Protein AF-A0A2E5JDT9-F1 (afdb_monomer)

Solvent-accessible surface area (backbone atoms only — not comparable to full-atom values): 6342 Å² total; per-residue (Å²): 137,83,80,79,77,81,76,76,80,78,82,75,56,69,67,63,50,51,56,50,48,52,58,52,54,73,73,51,87,74,82,86,69,62,65,67,65,53,50,53,52,55,49,58,59,44,45,78,77,43,84,83,77,79,78,54,74,66,57,51,50,50,54,49,54,50,52,50,53,51,50,52,54,47,50,52,46,10,44,54,47,19,47,75,70,77,34,91,66,72,48,74,68,26,44,55,48,34,58,63,73,76,107

Structure (mmCIF, N/CA/C/O backbone):
data_AF-A0A2E5JDT9-F1
#
_entry.id   AF-A0A2E5JDT9-F1
#
loop_
_atom_site.group_PDB
_atom_site.id
_atom_site.type_symbol
_atom_site.label_atom_id
_atom_site.label_alt_id
_atom_site.label_comp_id
_atom_site.label_asym_id
_atom_site.label_entity_id
_atom_site.label_seq_id
_atom_site.pdbx_PDB_ins_code
_atom_site.Cartn_x
_atom_site.Cartn_y
_atom_site.Cartn_z
_atom_site.occupancy
_atom_site.B_iso_or_equiv
_atom_site.auth_seq_id
_atom_site.auth_comp_id
_atom_site.auth_asym_id
_atom_site.auth_atom_id
_atom_site.pdbx_PDB_model_num
ATOM 1 N N . MET A 1 1 ? 25.844 -4.149 48.848 1.00 45.22 1 MET A N 1
ATOM 2 C CA . MET A 1 1 ? 24.943 -5.105 48.171 1.00 45.22 1 MET A CA 1
ATOM 3 C C . MET A 1 1 ? 23.768 -4.332 47.587 1.00 45.22 1 MET A C 1
ATOM 5 O O . MET A 1 1 ? 22.731 -4.217 48.221 1.00 45.22 1 MET A O 1
ATOM 9 N N . SER A 1 2 ? 23.968 -3.695 46.432 1.00 45.84 2 SER A N 1
ATOM 10 C CA . SER A 1 2 ? 22.950 -2.900 45.738 1.00 45.84 2 SER A CA 1
ATOM 11 C C . SER A 1 2 ? 22.084 -3.827 44.886 1.00 45.84 2 SER A C 1
ATOM 13 O O . SER A 1 2 ? 22.506 -4.315 43.840 1.00 45.84 2 SER A O 1
ATOM 15 N N . THR A 1 3 ? 20.873 -4.104 45.358 1.00 56.31 3 THR A N 1
ATOM 16 C CA . THR A 1 3 ? 19.858 -4.854 44.621 1.00 56.31 3 THR A CA 1
ATOM 17 C C . THR A 1 3 ? 19.405 -4.037 43.411 1.00 56.31 3 THR A C 1
ATOM 19 O O . THR A 1 3 ? 18.718 -3.024 43.536 1.00 56.31 3 THR A O 1
ATOM 22 N N . GLN A 1 4 ? 19.805 -4.462 42.211 1.00 59.88 4 GLN A N 1
ATOM 23 C CA . GLN A 1 4 ? 19.229 -3.942 40.974 1.00 59.88 4 GLN A CA 1
ATOM 24 C C . GLN A 1 4 ? 17.771 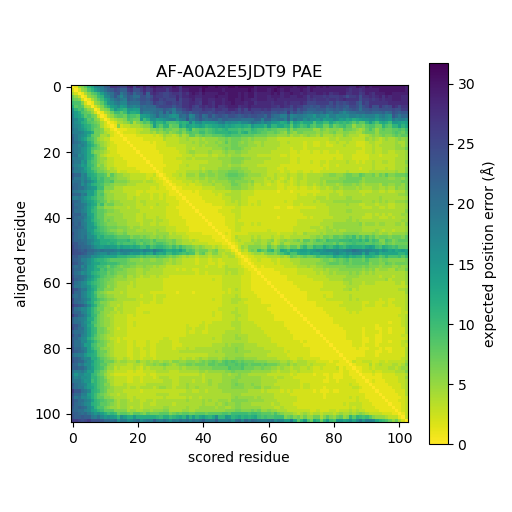-4.401 40.897 1.00 59.88 4 GLN A C 1
ATOM 26 O O . GLN A 1 4 ? 17.478 -5.569 40.646 1.00 59.88 4 GLN A O 1
ATOM 31 N N . VAL A 1 5 ? 16.847 -3.475 41.144 1.00 60.12 5 VAL A N 1
ATOM 32 C CA . VAL A 1 5 ? 15.420 -3.685 40.906 1.00 60.12 5 VAL A CA 1
ATOM 33 C C . VAL A 1 5 ? 15.232 -3.879 39.402 1.00 60.12 5 VAL A C 1
ATOM 35 O O . VAL A 1 5 ? 15.344 -2.931 38.626 1.00 60.12 5 VAL A O 1
ATOM 38 N N . ASN A 1 6 ? 14.968 -5.117 38.984 1.00 63.66 6 ASN A N 1
ATOM 39 C CA . ASN A 1 6 ? 14.619 -5.448 37.607 1.00 63.66 6 ASN A CA 1
ATOM 40 C C . ASN A 1 6 ? 13.256 -4.816 37.279 1.00 63.66 6 ASN A C 1
ATOM 42 O O . ASN A 1 6 ? 12.200 -5.370 37.586 1.00 63.66 6 ASN A O 1
ATOM 46 N N . GLN A 1 7 ? 13.273 -3.602 36.722 1.00 65.56 7 GLN A N 1
ATOM 47 C CA . GLN A 1 7 ? 12.059 -2.892 36.335 1.00 65.56 7 GLN A CA 1
ATOM 48 C C . GLN A 1 7 ? 11.418 -3.585 35.132 1.00 65.56 7 GLN A C 1
ATOM 50 O O . GLN A 1 7 ? 11.831 -3.420 33.982 1.00 65.56 7 GLN A O 1
ATOM 55 N N . GLN A 1 8 ? 10.366 -4.356 35.394 1.00 63.75 8 GLN A N 1
ATOM 56 C CA . GLN A 1 8 ? 9.624 -5.046 34.352 1.00 63.75 8 GLN A CA 1
ATOM 57 C C . GLN A 1 8 ? 8.928 -4.038 33.426 1.00 63.75 8 GLN A C 1
ATOM 59 O O . GLN A 1 8 ? 8.061 -3.260 33.830 1.00 63.75 8 GLN A O 1
ATOM 64 N N . LYS A 1 9 ? 9.328 -4.041 32.151 1.00 67.94 9 LYS A N 1
ATOM 65 C CA . LYS A 1 9 ? 8.868 -3.093 31.129 1.00 67.94 9 LYS A CA 1
ATOM 66 C C . LYS A 1 9 ? 7.351 -3.233 30.922 1.00 67.94 9 LYS A C 1
ATOM 68 O O . LYS A 1 9 ? 6.884 -4.211 30.339 1.00 67.94 9 LYS A O 1
ATOM 73 N N . ARG A 1 10 ? 6.565 -2.256 31.398 1.00 74.00 10 ARG A N 1
ATOM 74 C CA . ARG A 1 10 ? 5.096 -2.237 31.244 1.00 74.00 10 ARG A CA 1
ATOM 75 C C . ARG A 1 10 ? 4.706 -2.299 29.763 1.00 74.00 10 ARG A C 1
ATOM 77 O O . ARG A 1 10 ? 5.047 -1.406 28.982 1.00 74.00 10 ARG A O 1
ATOM 84 N N . LYS A 1 11 ? 3.958 -3.340 29.380 1.00 79.06 11 LYS A N 1
ATOM 85 C CA . LYS A 1 11 ? 3.403 -3.485 28.027 1.00 79.06 11 LYS A CA 1
ATOM 86 C C . LYS A 1 11 ? 2.309 -2.436 27.809 1.00 79.06 11 LYS A C 1
ATOM 88 O O . LYS A 1 11 ? 1.386 -2.305 28.608 1.00 79.06 11 LYS A O 1
ATOM 93 N N . ARG A 1 12 ? 2.431 -1.670 26.725 1.00 81.88 12 ARG A N 1
ATOM 94 C CA . ARG A 1 12 ? 1.417 -0.696 26.294 1.00 81.88 12 ARG A CA 1
ATOM 95 C C . ARG A 1 12 ? 0.241 -1.430 25.641 1.00 81.88 12 ARG A C 1
ATOM 97 O O . ARG A 1 12 ? 0.458 -2.451 24.991 1.00 81.88 12 ARG A O 1
ATOM 104 N N . LYS A 1 13 ? -0.979 -0.900 25.790 1.00 88.12 13 LYS A N 1
ATOM 105 C CA . LYS A 1 13 ? -2.184 -1.441 25.136 1.00 88.12 13 LYS A CA 1
ATOM 106 C C . LYS A 1 13 ? -2.011 -1.431 23.612 1.00 88.12 13 LYS A C 1
ATOM 108 O O . LYS A 1 13 ? -1.407 -0.503 23.070 1.00 88.12 13 LYS A O 1
ATOM 113 N N . ALA A 1 14 ? -2.563 -2.436 22.933 1.00 88.56 14 ALA A N 1
ATOM 114 C CA . ALA A 1 14 ? -2.451 -2.585 21.481 1.00 88.56 14 ALA A CA 1
ATOM 115 C C . ALA A 1 14 ? -2.966 -1.346 20.726 1.00 88.56 14 ALA A C 1
ATOM 117 O O . ALA A 1 14 ? -2.259 -0.825 19.868 1.00 88.56 14 ALA A O 1
ATOM 118 N N . SER A 1 15 ? -4.112 -0.790 21.136 1.00 88.94 15 SER A N 1
ATOM 119 C CA . SER A 1 15 ? -4.677 0.444 20.565 1.00 88.94 15 SER A CA 1
ATOM 120 C C . SER A 1 15 ? -3.727 1.642 20.675 1.00 88.94 15 SER A C 1
ATOM 122 O O . SER A 1 15 ? -3.529 2.387 19.720 1.00 88.94 15 SER A O 1
ATOM 124 N N . THR A 1 16 ? -3.050 1.798 21.815 1.00 93.19 16 THR A N 1
ATOM 125 C CA . THR A 1 16 ? -2.051 2.858 22.015 1.00 93.19 16 THR A CA 1
ATOM 126 C C . THR A 1 16 ? -0.821 2.674 21.124 1.00 93.19 16 THR A C 1
ATOM 128 O O . THR A 1 16 ? -0.196 3.658 20.727 1.00 93.19 16 THR A O 1
ATOM 131 N N . ASN A 1 17 ? -0.437 1.431 20.827 1.00 93.31 17 ASN A N 1
ATOM 132 C CA . ASN A 1 17 ? 0.670 1.158 19.913 1.00 93.31 17 ASN A CA 1
ATOM 133 C C . ASN A 1 17 ? 0.274 1.446 18.462 1.00 93.31 17 ASN A C 1
ATOM 135 O O . ASN A 1 17 ? 1.032 2.143 17.793 1.00 93.31 17 ASN A O 1
ATOM 139 N N . ALA A 1 18 ? -0.922 1.032 18.034 1.00 93.44 18 ALA A N 1
ATOM 140 C CA . ALA A 1 18 ? -1.448 1.310 16.697 1.00 93.44 18 ALA A CA 1
ATOM 141 C C . ALA A 1 18 ? -1.559 2.820 16.422 1.00 93.44 18 ALA A C 1
ATOM 143 O O . ALA A 1 18 ? -1.053 3.306 15.419 1.00 93.44 18 ALA A O 1
ATOM 144 N N . ILE A 1 19 ? -2.110 3.604 17.359 1.00 95.00 19 ILE A N 1
ATOM 145 C CA . ILE A 1 19 ? -2.200 5.071 17.211 1.00 95.00 19 ILE A CA 1
ATOM 146 C C . ILE A 1 19 ? -0.811 5.714 17.107 1.00 95.00 19 ILE A C 1
ATOM 148 O O . ILE A 1 19 ? -0.619 6.678 16.365 1.00 95.00 19 ILE A O 1
ATOM 152 N N . ARG A 1 20 ? 0.176 5.206 17.857 1.00 95.00 20 ARG A N 1
ATOM 153 C CA . ARG A 1 20 ? 1.554 5.705 17.761 1.00 95.00 20 ARG A CA 1
ATOM 154 C C . ARG A 1 20 ? 2.155 5.402 16.393 1.00 95.00 20 ARG A C 1
ATOM 156 O O . ARG A 1 20 ? 2.842 6.260 15.852 1.00 95.00 20 ARG A O 1
ATOM 163 N N . GLU A 1 21 ? 1.927 4.202 15.879 1.00 95.31 21 GLU A N 1
ATOM 164 C CA . GLU A 1 21 ? 2.402 3.779 14.566 1.00 95.31 21 GLU A CA 1
ATOM 165 C C . GLU A 1 21 ? 1.781 4.622 13.454 1.00 95.31 21 GLU A C 1
ATOM 167 O O . GLU A 1 21 ? 2.527 5.219 12.690 1.00 95.31 21 GLU A O 1
ATOM 172 N N . ILE A 1 22 ? 0.460 4.823 13.466 1.00 95.25 22 ILE A N 1
ATOM 173 C CA . ILE A 1 22 ? -0.241 5.694 12.508 1.00 95.25 22 ILE A CA 1
ATOM 174 C C . ILE A 1 22 ? 0.382 7.095 12.483 1.00 95.25 22 ILE A C 1
ATOM 176 O O . ILE A 1 22 ? 0.754 7.590 11.425 1.00 95.25 22 ILE A O 1
ATOM 180 N N . LYS A 1 23 ? 0.571 7.719 13.653 1.00 96.50 23 LYS A N 1
ATOM 181 C CA . LYS A 1 23 ? 1.186 9.055 13.741 1.00 96.50 23 LYS A CA 1
ATOM 182 C C . LYS A 1 23 ? 2.638 9.075 13.263 1.00 96.50 23 LYS A C 1
ATOM 184 O O . LYS A 1 23 ? 3.091 10.085 12.731 1.00 96.50 23 LYS A O 1
ATOM 189 N N . ARG A 1 24 ? 3.388 7.995 13.505 1.00 95.31 24 ARG A N 1
ATOM 190 C CA . ARG A 1 24 ? 4.779 7.863 13.060 1.00 95.31 24 ARG A CA 1
ATOM 191 C C . ARG A 1 24 ? 4.841 7.759 11.540 1.00 95.31 24 ARG A C 1
ATOM 193 O O . ARG A 1 24 ? 5.612 8.503 10.946 1.00 95.31 24 ARG A O 1
ATOM 200 N N . GLU A 1 25 ? 4.033 6.886 10.943 1.00 95.00 25 GLU A N 1
ATOM 201 C CA . GLU A 1 25 ? 4.028 6.671 9.494 1.00 95.00 25 GLU A CA 1
ATOM 202 C C . GLU A 1 25 ? 3.482 7.888 8.744 1.00 95.00 25 GLU A C 1
ATOM 204 O O . GLU A 1 25 ? 4.092 8.315 7.777 1.00 95.00 25 GLU A O 1
ATOM 209 N N . GLN A 1 26 ? 2.437 8.555 9.245 1.00 94.75 26 GLN A N 1
ATOM 210 C CA . GLN A 1 26 ? 1.912 9.785 8.628 1.00 94.75 26 GLN A CA 1
ATOM 211 C C . GLN A 1 26 ? 2.908 10.955 8.612 1.00 94.75 26 GLN A C 1
ATOM 213 O O . GLN A 1 26 ? 2.775 11.867 7.803 1.00 94.75 26 GLN A O 1
ATOM 218 N N . LYS A 1 27 ? 3.891 10.966 9.521 1.00 95.75 27 LYS A N 1
ATOM 219 C CA . LYS A 1 27 ? 4.950 11.985 9.542 1.00 95.75 27 LYS A CA 1
ATOM 220 C C . LYS A 1 27 ? 6.101 11.646 8.587 1.00 95.75 27 LYS A C 1
ATOM 22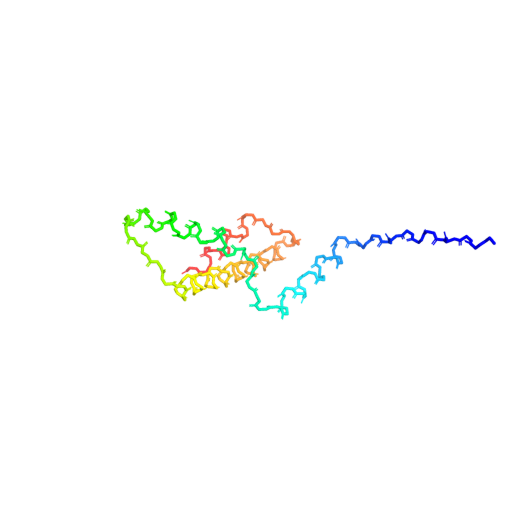2 O O . LYS A 1 27 ? 6.902 12.522 8.265 1.00 95.75 27 LYS A O 1
ATOM 227 N N . ARG A 1 28 ? 6.236 10.380 8.195 1.00 94.00 28 ARG A N 1
ATOM 228 C CA . ARG A 1 28 ? 7.308 9.900 7.322 1.00 94.00 28 ARG A CA 1
ATOM 229 C C . ARG A 1 28 ? 6.892 10.025 5.860 1.00 94.00 28 ARG A C 1
ATOM 231 O O . ARG A 1 28 ? 5.716 9.981 5.529 1.00 94.00 28 ARG A O 1
ATOM 238 N N . THR A 1 29 ? 7.888 10.177 4.997 1.00 92.31 29 THR A N 1
ATOM 239 C CA . THR A 1 29 ? 7.730 10.218 3.533 1.00 92.31 29 THR A CA 1
ATOM 240 C C . THR A 1 29 ? 8.536 9.118 2.837 1.00 92.31 29 THR A C 1
ATOM 242 O O . THR A 1 29 ? 8.649 9.099 1.615 1.00 92.31 29 THR A O 1
ATOM 245 N N . GLU A 1 30 ? 9.135 8.220 3.619 1.00 92.31 30 GLU A N 1
ATOM 246 C CA . GLU A 1 30 ? 9.887 7.071 3.125 1.00 92.31 30 GLU A CA 1
ATOM 247 C C . GLU A 1 30 ? 8.924 5.966 2.684 1.00 92.31 30 GLU A C 1
ATOM 249 O O . GLU A 1 30 ? 7.847 5.811 3.260 1.00 92.31 30 GLU A O 1
ATOM 254 N N . THR A 1 31 ? 9.325 5.183 1.682 1.00 92.50 31 THR A N 1
ATOM 255 C CA . THR A 1 31 ? 8.533 4.044 1.199 1.00 92.50 31 THR A CA 1
ATOM 256 C C . THR A 1 31 ? 8.455 2.948 2.256 1.00 92.50 31 THR A C 1
ATOM 258 O O . THR A 1 31 ? 9.471 2.606 2.868 1.00 92.50 31 THR A O 1
ATOM 261 N N . ILE A 1 32 ? 7.272 2.369 2.439 1.00 94.25 32 ILE A N 1
ATOM 262 C CA . ILE A 1 32 ? 7.011 1.338 3.454 1.00 94.25 32 ILE A CA 1
ATOM 263 C C . ILE A 1 32 ? 7.357 -0.059 2.922 1.00 94.25 32 ILE A C 1
ATOM 265 O O . ILE A 1 32 ? 7.851 -0.917 3.660 1.00 94.25 32 ILE A O 1
ATOM 269 N N . ILE A 1 33 ? 7.103 -0.309 1.639 1.00 95.00 33 ILE A N 1
ATOM 270 C CA . ILE A 1 33 ? 7.344 -1.590 0.988 1.00 95.00 33 ILE A CA 1
ATOM 271 C C . ILE A 1 33 ? 8.848 -1.718 0.693 1.00 95.00 33 ILE A C 1
ATOM 273 O O . ILE A 1 33 ? 9.484 -0.796 0.177 1.00 95.00 33 ILE A O 1
ATOM 277 N N . PRO A 1 34 ? 9.475 -2.869 0.997 1.00 95.62 34 PRO A N 1
ATOM 278 C CA . PRO A 1 34 ? 10.876 -3.070 0.660 1.00 95.62 34 PRO A CA 1
ATOM 279 C C . PRO A 1 34 ? 11.106 -3.059 -0.863 1.00 95.62 34 PRO A C 1
ATOM 281 O O . PRO A 1 34 ? 10.469 -3.796 -1.620 1.00 95.62 34 PRO A O 1
ATOM 284 N N . VAL A 1 35 ? 12.092 -2.272 -1.306 1.00 93.88 35 VAL A N 1
ATOM 285 C CA . VAL A 1 35 ? 12.388 -2.029 -2.732 1.00 93.88 35 VAL A CA 1
ATOM 286 C C . VAL A 1 35 ? 12.717 -3.316 -3.501 1.00 93.88 35 VAL A C 1
ATOM 288 O O . VAL A 1 35 ? 12.306 -3.472 -4.650 1.00 93.88 35 VAL A O 1
ATOM 291 N N . ALA A 1 36 ? 13.450 -4.256 -2.894 1.00 94.19 36 ALA A N 1
ATOM 292 C CA . ALA A 1 36 ? 13.884 -5.481 -3.573 1.00 94.19 36 ALA A CA 1
ATOM 293 C C . ALA A 1 36 ? 12.712 -6.426 -3.938 1.00 94.19 36 ALA A C 1
ATOM 295 O O . ALA A 1 36 ? 12.614 -6.801 -5.108 1.00 94.19 36 ALA A O 1
ATOM 296 N N . PRO A 1 37 ? 11.793 -6.780 -3.015 1.00 96.12 37 PRO A N 1
ATOM 297 C CA . PRO A 1 37 ? 10.545 -7.469 -3.350 1.00 96.12 37 PRO A CA 1
ATOM 298 C C . PRO A 1 37 ? 9.705 -6.749 -4.409 1.00 96.12 37 PRO A C 1
ATOM 300 O O . PRO A 1 37 ? 9.274 -7.386 -5.367 1.00 96.12 37 PRO A O 1
ATOM 303 N N . PHE A 1 38 ? 9.530 -5.427 -4.295 1.00 96.19 38 PHE 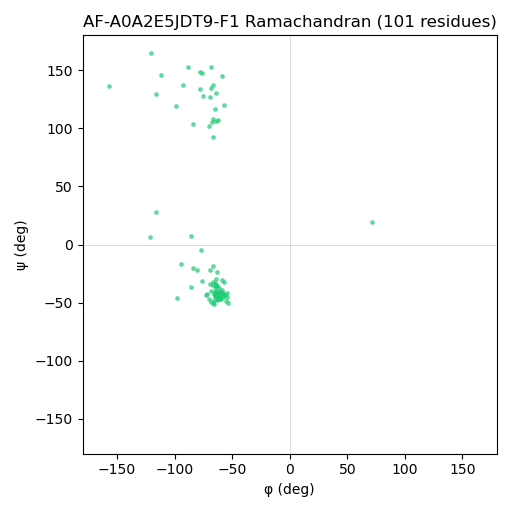A N 1
ATOM 304 C CA . PHE A 1 38 ? 8.760 -4.659 -5.278 1.00 96.19 38 PHE A CA 1
ATOM 305 C C . PHE A 1 38 ? 9.413 -4.678 -6.673 1.00 96.19 38 PHE A C 1
ATOM 307 O O . PHE A 1 38 ? 8.741 -4.761 -7.700 1.00 96.19 38 PHE A O 1
ATOM 314 N N . SER A 1 39 ? 10.747 -4.666 -6.735 1.00 94.12 39 SER A N 1
ATOM 315 C CA . SER A 1 39 ? 11.506 -4.824 -7.983 1.00 94.12 39 SER A CA 1
ATOM 316 C C . SER A 1 39 ? 11.308 -6.189 -8.632 1.00 94.12 39 SER A C 1
ATOM 318 O O . SER A 1 39 ? 11.060 -6.266 -9.832 1.00 94.12 39 SER A O 1
ATOM 320 N N . ARG A 1 40 ? 11.315 -7.269 -7.845 1.00 94.50 40 ARG A N 1
ATOM 321 C CA . ARG A 1 40 ? 11.022 -8.613 -8.366 1.00 94.50 40 ARG A CA 1
ATOM 322 C C . ARG A 1 40 ? 9.597 -8.703 -8.911 1.00 94.50 40 ARG A C 1
ATOM 324 O O . ARG A 1 40 ? 9.419 -9.180 -10.024 1.00 94.50 40 ARG A O 1
ATOM 331 N N . LEU A 1 41 ? 8.623 -8.161 -8.179 1.00 95.44 41 LEU A N 1
ATOM 332 C CA . LEU A 1 41 ? 7.218 -8.153 -8.593 1.00 95.44 41 LEU A CA 1
ATOM 333 C C . LEU A 1 41 ? 6.999 -7.367 -9.892 1.00 95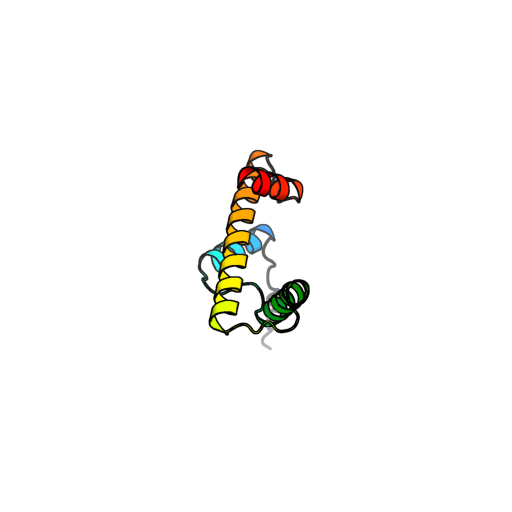.44 41 LEU A C 1
ATOM 335 O O . LEU A 1 41 ? 6.317 -7.828 -10.801 1.00 95.44 41 LEU A O 1
ATOM 339 N N . THR A 1 42 ? 7.593 -6.178 -10.003 1.00 94.19 42 THR A N 1
ATOM 340 C CA . THR A 1 42 ? 7.475 -5.364 -11.224 1.00 94.19 42 THR A CA 1
ATOM 341 C C . THR A 1 42 ? 8.123 -6.042 -12.432 1.00 94.19 42 THR A C 1
ATOM 343 O O . THR A 1 42 ? 7.564 -5.979 -13.527 1.00 94.19 42 THR A O 1
ATOM 346 N N . GLN A 1 43 ? 9.245 -6.747 -12.246 1.00 92.62 43 GLN A N 1
ATOM 347 C CA . GLN A 1 43 ? 9.858 -7.557 -13.303 1.00 92.62 43 GLN A CA 1
ATOM 348 C C . GLN A 1 43 ? 8.978 -8.744 -13.704 1.00 92.62 43 GLN A C 1
ATOM 350 O O . GLN A 1 43 ? 8.728 -8.915 -14.895 1.00 92.62 43 GLN A O 1
ATOM 355 N N . GLU A 1 44 ? 8.460 -9.505 -12.740 1.00 93.88 44 GLU A N 1
ATOM 356 C CA . GLU A 1 44 ? 7.561 -10.642 -12.975 1.00 93.88 44 GLU A CA 1
ATOM 357 C C . GLU A 1 44 ? 6.327 -10.229 -13.791 1.00 93.88 44 GLU A C 1
ATOM 359 O O . GLU A 1 44 ? 6.030 -10.825 -14.825 1.00 93.88 44 GLU A O 1
ATOM 364 N N . ILE A 1 45 ? 5.668 -9.136 -13.394 1.00 94.56 45 ILE A N 1
ATOM 365 C CA . ILE A 1 45 ? 4.516 -8.591 -14.119 1.00 94.56 45 ILE A CA 1
ATOM 366 C C . ILE A 1 45 ? 4.923 -8.158 -15.534 1.00 94.56 45 ILE A C 1
ATOM 368 O O . ILE A 1 45 ? 4.231 -8.474 -16.498 1.00 94.56 45 ILE A O 1
ATOM 372 N N . SER A 1 46 ? 6.055 -7.460 -15.683 1.00 93.06 46 SER A N 1
ATOM 373 C CA . SER A 1 46 ? 6.5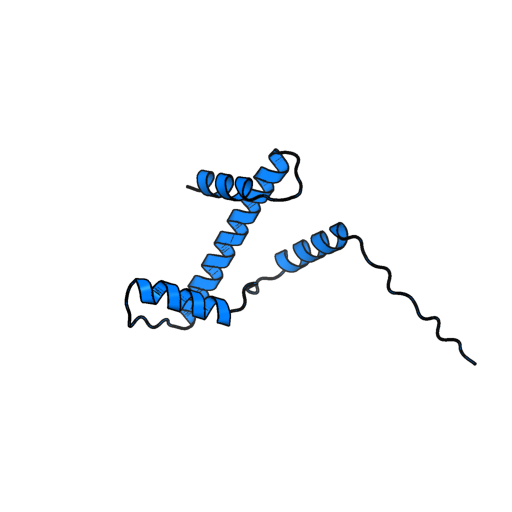11 -6.959 -16.988 1.00 93.06 46 SER A CA 1
ATOM 374 C C . SER A 1 46 ? 6.847 -8.071 -17.986 1.00 93.06 46 SER A C 1
ATOM 376 O O . SER A 1 46 ? 6.554 -7.932 -19.174 1.00 93.06 46 SER A O 1
ATOM 378 N N . GLN A 1 47 ? 7.393 -9.192 -17.506 1.00 91.94 47 GLN A N 1
ATOM 379 C CA . GLN A 1 47 ? 7.725 -10.355 -18.330 1.00 91.94 47 GLN A CA 1
ATOM 380 C C . GLN A 1 47 ? 6.477 -10.989 -18.951 1.00 91.94 47 GLN A C 1
ATOM 382 O O . GLN A 1 47 ? 6.554 -11.498 -20.067 1.00 91.94 47 GLN A O 1
ATOM 387 N N . GLY A 1 48 ? 5.321 -10.887 -18.284 1.00 92.88 48 GLY A N 1
ATOM 388 C CA . GLY A 1 48 ? 4.028 -11.298 -18.836 1.00 92.88 48 GLY A CA 1
ATOM 389 C C . GLY A 1 48 ? 3.552 -10.456 -20.028 1.00 92.88 48 GLY A C 1
ATOM 390 O O . GLY A 1 48 ? 2.703 -10.914 -20.787 1.00 92.88 48 GLY A O 1
ATOM 391 N N . PHE A 1 49 ? 4.102 -9.251 -20.225 1.00 90.19 49 PHE A N 1
ATOM 392 C CA . PHE A 1 49 ? 3.796 -8.395 -21.378 1.00 90.19 49 PHE A CA 1
ATOM 393 C C . PHE A 1 49 ? 4.849 -8.508 -22.484 1.00 90.19 49 PHE A C 1
ATOM 395 O O . PHE A 1 49 ? 4.502 -8.607 -23.660 1.00 90.19 49 PHE A O 1
ATOM 402 N N . ARG A 1 50 ? 6.139 -8.460 -22.126 1.00 92.31 50 ARG A N 1
ATOM 403 C CA . ARG A 1 50 ? 7.263 -8.593 -23.065 1.00 92.31 50 ARG A CA 1
ATOM 404 C C . ARG A 1 50 ? 8.519 -9.064 -22.332 1.00 92.31 50 ARG A C 1
ATOM 406 O O . ARG A 1 50 ? 8.876 -8.525 -21.289 1.00 92.31 50 ARG A O 1
ATOM 413 N N . THR A 1 51 ? 9.232 -10.012 -22.930 1.00 83.81 51 THR A N 1
ATOM 414 C CA . THR A 1 51 ? 10.354 -10.740 -22.309 1.00 83.81 51 THR A CA 1
ATOM 415 C C . THR A 1 51 ? 11.618 -9.907 -22.061 1.00 83.81 51 THR A C 1
ATOM 417 O O . THR A 1 51 ? 12.388 -10.247 -21.170 1.00 83.81 51 THR A O 1
ATOM 420 N N . ASP A 1 52 ? 11.812 -8.787 -22.771 1.00 86.12 52 ASP A N 1
ATOM 421 C CA . ASP A 1 52 ? 13.071 -8.014 -22.754 1.00 86.12 52 ASP A CA 1
ATOM 422 C C . ASP A 1 52 ? 12.936 -6.588 -22.186 1.00 86.12 52 ASP A C 1
ATOM 424 O O . ASP A 1 52 ? 13.668 -5.670 -22.571 1.00 86.12 52 ASP A O 1
ATOM 428 N N . ILE A 1 53 ? 11.979 -6.357 -21.283 1.00 89.69 53 ILE A N 1
ATOM 429 C CA . ILE A 1 53 ? 11.794 -5.039 -20.661 1.00 89.69 53 ILE A CA 1
ATOM 430 C C . ILE A 1 53 ? 12.884 -4.795 -19.609 1.00 89.69 53 ILE A C 1
ATOM 432 O O . ILE A 1 53 ? 13.079 -5.577 -18.681 1.00 89.69 53 ILE A O 1
ATOM 436 N N . ARG A 1 54 ? 13.567 -3.650 -19.717 1.00 90.31 54 ARG A N 1
ATOM 437 C CA . ARG A 1 54 ? 14.490 -3.140 -18.694 1.00 90.31 54 ARG A CA 1
ATOM 438 C C . ARG A 1 54 ? 13.960 -1.829 -18.135 1.00 90.31 54 ARG A C 1
ATOM 440 O O . ARG A 1 54 ? 13.667 -0.903 -18.888 1.00 90.31 54 ARG A O 1
ATOM 447 N N . PHE A 1 55 ? 13.887 -1.730 -16.812 1.00 90.50 55 PHE A N 1
ATOM 448 C CA . PHE A 1 55 ? 13.482 -0.503 -16.132 1.00 90.50 55 PHE A CA 1
ATOM 449 C C . PHE A 1 55 ? 14.696 0.355 -15.783 1.00 90.50 55 PHE A C 1
ATOM 451 O O . PHE A 1 55 ? 15.704 -0.141 -15.279 1.00 90.50 55 PHE A O 1
ATOM 458 N N . LYS A 1 56 ? 14.579 1.669 -15.999 1.00 95.31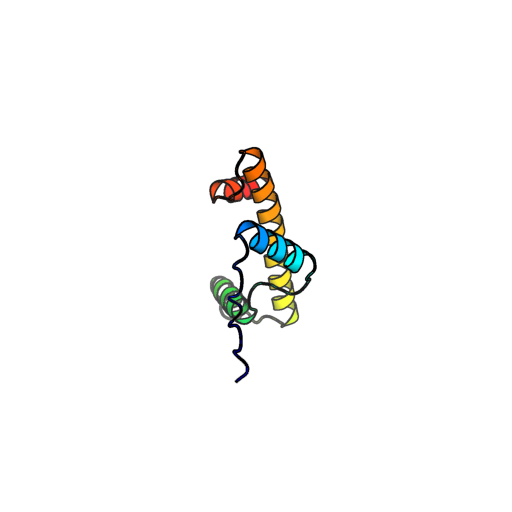 56 LYS A N 1
ATOM 459 C CA . LYS A 1 56 ? 15.480 2.643 -15.371 1.00 95.31 56 LYS A CA 1
ATOM 460 C C . LYS A 1 56 ? 15.217 2.679 -13.863 1.00 95.31 56 LYS A C 1
ATOM 462 O O . LYS A 1 56 ? 14.084 2.466 -13.431 1.00 95.31 56 LYS A O 1
ATOM 467 N N . SER A 1 57 ? 16.233 3.030 -13.075 1.00 92.94 57 SER A N 1
ATOM 468 C CA . SER A 1 57 ? 16.099 3.188 -11.619 1.00 92.94 57 SER A CA 1
ATOM 469 C C . SER A 1 57 ? 14.983 4.160 -11.238 1.00 92.94 57 SER A C 1
ATOM 471 O O . SER A 1 57 ? 14.210 3.886 -10.327 1.00 92.94 57 SER A O 1
ATOM 473 N N . ASP A 1 58 ? 14.862 5.273 -11.960 1.00 95.12 58 ASP A N 1
ATOM 474 C CA . ASP A 1 58 ? 13.878 6.309 -11.637 1.00 95.12 58 ASP A CA 1
ATOM 475 C C . ASP A 1 58 ? 12.461 5.909 -12.049 1.00 95.12 58 ASP A C 1
ATOM 477 O O . ASP A 1 58 ? 11.504 6.234 -11.352 1.00 95.12 58 ASP A O 1
ATOM 481 N N . ALA A 1 59 ? 12.323 5.119 -13.119 1.00 94.31 59 ALA A N 1
ATOM 482 C CA . ALA A 1 59 ? 11.041 4.537 -13.504 1.00 94.31 59 ALA A CA 1
ATOM 483 C C . ALA A 1 59 ? 10.550 3.542 -12.443 1.00 94.31 59 ALA A C 1
ATOM 485 O O . ALA A 1 59 ? 9.386 3.576 -12.055 1.00 94.31 59 ALA A O 1
ATOM 486 N N . HIS A 1 60 ? 11.448 2.696 -11.926 1.00 94.25 60 HIS A N 1
ATOM 487 C CA . HIS A 1 60 ? 11.123 1.772 -10.838 1.00 94.25 60 HIS A CA 1
ATOM 488 C C . HIS A 1 60 ? 10.693 2.517 -9.567 1.00 94.25 60 HIS A C 1
ATOM 490 O O . HIS A 1 60 ? 9.658 2.189 -8.989 1.00 94.25 60 HIS A O 1
ATOM 496 N N . LYS A 1 61 ? 11.419 3.577 -9.184 1.00 95.06 61 LYS A N 1
ATOM 497 C CA . LYS A 1 61 ? 11.042 4.442 -8.053 1.00 95.06 61 LYS A CA 1
ATOM 498 C C . LYS A 1 61 ? 9.673 5.093 -8.251 1.00 95.06 61 LYS A C 1
ATOM 500 O O . LYS A 1 61 ? 8.875 5.093 -7.320 1.00 95.06 61 LYS A O 1
ATOM 505 N N . ALA A 1 62 ? 9.390 5.621 -9.441 1.00 95.75 62 ALA A N 1
ATOM 506 C CA . ALA A 1 62 ? 8.106 6.249 -9.742 1.00 95.75 62 ALA A CA 1
ATOM 507 C C . ALA A 1 62 ? 6.941 5.252 -9.631 1.00 95.75 62 ALA A C 1
ATOM 509 O O . ALA A 1 62 ? 5.929 5.564 -9.008 1.00 95.75 62 ALA A O 1
ATOM 510 N N . LEU A 1 63 ? 7.108 4.034 -10.162 1.00 95.19 63 LEU A N 1
ATOM 511 C CA . LEU A 1 63 ? 6.125 2.956 -10.005 1.00 95.19 63 LEU A CA 1
ATOM 512 C C . LEU A 1 63 ? 5.912 2.594 -8.534 1.00 95.19 63 LEU A C 1
ATOM 514 O O . LEU A 1 63 ? 4.780 2.377 -8.114 1.00 95.19 63 LEU A O 1
ATOM 518 N N . HIS A 1 64 ? 6.992 2.548 -7.756 1.00 96.12 64 HIS A N 1
ATOM 519 C CA . HIS A 1 64 ? 6.935 2.192 -6.346 1.00 96.12 64 HIS A CA 1
ATOM 520 C C . HIS A 1 64 ? 6.166 3.222 -5.521 1.00 96.12 64 HIS A C 1
ATOM 522 O O . HIS A 1 64 ? 5.205 2.875 -4.838 1.00 96.12 64 HIS A O 1
ATOM 528 N N . VAL A 1 65 ? 6.532 4.497 -5.656 1.00 95.81 65 VAL A N 1
ATOM 529 C CA . VAL A 1 65 ? 5.852 5.599 -4.967 1.00 95.81 65 VAL A CA 1
ATOM 530 C C . VAL A 1 65 ? 4.394 5.705 -5.414 1.00 95.81 65 VAL A C 1
ATOM 532 O O . VAL A 1 65 ? 3.513 5.878 -4.577 1.00 95.81 65 VAL A O 1
ATOM 535 N N . GLY A 1 66 ? 4.116 5.550 -6.713 1.00 96.12 66 GLY A N 1
ATOM 536 C CA . GLY A 1 66 ? 2.750 5.577 -7.239 1.00 96.12 66 GLY A CA 1
ATOM 537 C C . GLY A 1 66 ? 1.877 4.445 -6.692 1.00 96.12 66 GLY A C 1
ATOM 538 O O . GLY A 1 66 ? 0.735 4.683 -6.304 1.00 96.12 66 GLY A O 1
ATOM 539 N N . ALA A 1 67 ? 2.418 3.227 -6.606 1.00 96.25 67 ALA A N 1
ATOM 540 C CA . ALA A 1 67 ? 1.703 2.083 -6.047 1.00 96.25 67 ALA A CA 1
ATOM 541 C C . ALA A 1 67 ? 1.399 2.267 -4.552 1.00 96.25 67 ALA A C 1
ATOM 543 O O . ALA A 1 67 ? 0.278 2.003 -4.121 1.00 96.25 67 ALA A O 1
ATOM 544 N N . GLU A 1 68 ? 2.362 2.748 -3.760 1.00 96.06 68 GLU A N 1
ATOM 545 C CA . GLU A 1 68 ? 2.131 3.021 -2.338 1.00 96.06 68 GLU A CA 1
ATOM 546 C C . GLU A 1 68 ? 1.118 4.144 -2.118 1.00 96.06 68 GLU A C 1
ATOM 548 O O . GLU A 1 68 ? 0.219 3.989 -1.293 1.00 96.06 68 GLU A O 1
ATOM 553 N N . ALA A 1 69 ? 1.213 5.239 -2.877 1.00 95.19 69 ALA A N 1
ATOM 554 C CA . ALA A 1 69 ? 0.263 6.344 -2.789 1.00 95.19 69 ALA A CA 1
ATOM 555 C C . ALA A 1 69 ? -1.175 5.872 -3.058 1.00 95.19 69 ALA A C 1
ATOM 557 O O . ALA A 1 69 ? -2.078 6.171 -2.276 1.00 95.19 69 ALA A O 1
ATOM 558 N N . PHE A 1 70 ? -1.365 5.059 -4.101 1.00 95.25 70 PHE A N 1
ATOM 559 C CA . PHE A 1 70 ? -2.659 4.459 -4.418 1.00 95.25 70 PHE A CA 1
ATOM 560 C C . PHE A 1 70 ? -3.185 3.569 -3.282 1.00 95.25 70 PHE A C 1
ATOM 562 O O . PHE A 1 70 ? -4.354 3.657 -2.905 1.00 95.25 70 PHE A O 1
ATOM 569 N N . LEU A 1 71 ? -2.332 2.720 -2.698 1.00 95.44 71 LEU A N 1
ATOM 570 C CA . LEU A 1 71 ? -2.733 1.863 -1.581 1.00 95.44 71 LEU A CA 1
ATOM 571 C C . LEU A 1 71 ? -3.118 2.682 -0.345 1.00 95.44 71 LEU A C 1
ATOM 573 O O . LEU A 1 71 ? -4.118 2.368 0.298 1.00 95.44 71 LEU A O 1
ATOM 577 N N . VAL A 1 72 ? -2.365 3.736 -0.020 1.00 95.44 72 VAL A N 1
ATOM 578 C CA . VAL A 1 72 ? -2.669 4.627 1.110 1.00 95.44 72 VAL A CA 1
ATOM 579 C C . VAL A 1 72 ? -4.036 5.285 0.929 1.00 95.44 72 VAL A C 1
ATOM 581 O O . VAL A 1 72 ? -4.841 5.258 1.861 1.00 95.44 72 VAL A O 1
ATOM 584 N N . GLU A 1 73 ? -4.331 5.818 -0.256 1.00 95.06 73 GLU A N 1
ATOM 585 C CA . GLU A 1 73 ? -5.634 6.414 -0.572 1.00 95.06 73 GLU A CA 1
ATOM 586 C C . GLU A 1 73 ? -6.770 5.383 -0.468 1.00 95.06 73 GLU A C 1
ATOM 588 O O . GLU A 1 73 ? -7.786 5.618 0.194 1.00 95.06 73 GLU A O 1
ATOM 593 N N . LEU A 1 74 ? -6.574 4.189 -1.033 1.00 96.06 74 LEU A N 1
ATOM 594 C CA . LEU A 1 74 ? -7.555 3.111 -0.951 1.00 96.06 74 LEU A CA 1
ATOM 595 C C . LEU A 1 74 ? -7.835 2.698 0.504 1.00 96.06 74 LEU A C 1
ATOM 597 O O . LEU A 1 74 ? -8.993 2.487 0.872 1.00 96.06 74 LEU A O 1
ATOM 601 N N . PHE A 1 75 ? -6.804 2.615 1.351 1.00 96.31 75 PHE A N 1
ATOM 602 C CA . PHE A 1 75 ? -6.967 2.303 2.772 1.00 96.31 75 PHE A CA 1
ATOM 603 C C . PHE A 1 75 ? -7.651 3.428 3.555 1.00 96.31 75 PHE A C 1
ATOM 605 O O . PHE A 1 75 ? -8.421 3.131 4.468 1.00 96.31 75 PHE A O 1
ATOM 612 N N . GLN A 1 76 ? -7.430 4.696 3.201 1.00 95.69 76 GLN A N 1
ATOM 613 C CA . GLN A 1 76 ? -8.165 5.820 3.792 1.00 95.69 76 GLN A CA 1
ATOM 614 C C . GLN A 1 76 ? -9.662 5.718 3.479 1.00 95.69 76 GLN A C 1
ATOM 616 O O . GLN A 1 76 ? -10.492 5.795 4.388 1.00 95.69 76 GLN A O 1
ATOM 621 N N . ASN A 1 77 ? -10.007 5.447 2.219 1.00 96.38 77 ASN A N 1
ATOM 622 C CA . ASN A 1 77 ? -11.394 5.265 1.794 1.00 96.38 77 ASN A CA 1
ATOM 623 C C . ASN A 1 77 ? -12.036 4.038 2.461 1.00 96.38 77 ASN A C 1
ATOM 625 O O . ASN A 1 77 ? -13.140 4.127 3.001 1.00 96.38 77 ASN A O 1
ATOM 629 N N . ALA A 1 78 ? -11.327 2.908 2.510 1.00 97.06 78 ALA A N 1
ATOM 630 C CA . ALA A 1 78 ? -11.804 1.701 3.183 1.00 97.06 78 ALA A CA 1
ATOM 631 C C . ALA A 1 78 ? -12.001 1.906 4.696 1.00 97.06 78 ALA A C 1
ATOM 633 O O . ALA A 1 78 ? -12.951 1.375 5.272 1.00 97.06 78 ALA A O 1
ATOM 634 N N . ASN A 1 79 ? -11.152 2.709 5.343 1.00 96.94 79 ASN A N 1
ATOM 635 C CA . ASN A 1 79 ? -11.314 3.064 6.750 1.00 96.94 79 ASN A CA 1
ATOM 636 C C . ASN A 1 79 ? -12.588 3.894 6.986 1.00 96.94 79 ASN A C 1
ATOM 638 O O . ASN A 1 79 ? -13.350 3.599 7.904 1.00 96.94 79 ASN A O 1
ATOM 642 N N . THR A 1 80 ? -12.881 4.868 6.119 1.00 96.50 80 THR A N 1
ATOM 643 C CA . THR A 1 80 ? -14.135 5.642 6.173 1.00 96.50 80 THR A CA 1
ATOM 644 C C . THR A 1 80 ? -15.366 4.737 6.056 1.00 96.50 80 THR A C 1
ATOM 646 O O . THR A 1 80 ? -16.322 4.889 6.816 1.00 96.50 80 THR A O 1
ATOM 649 N N . VAL A 1 81 ? -15.327 3.742 5.165 1.00 96.50 81 VAL A N 1
ATOM 650 C CA . VAL A 1 81 ? -16.403 2.747 5.000 1.00 96.50 81 VAL A CA 1
ATOM 651 C C . VAL A 1 81 ? -16.567 1.865 6.245 1.00 96.50 81 VAL A C 1
ATOM 653 O O . VAL A 1 81 ? -17.694 1.587 6.674 1.00 96.50 81 VA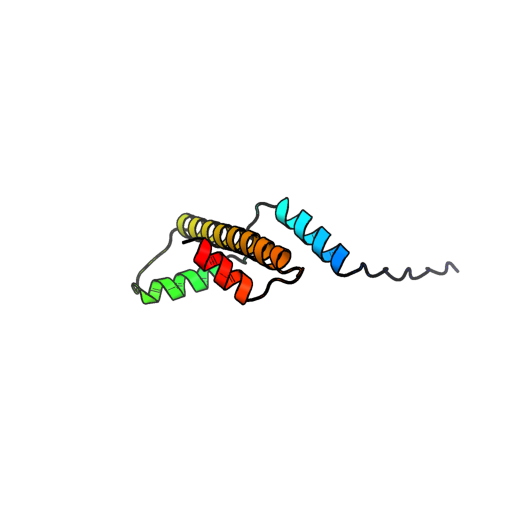L A O 1
ATOM 656 N N . ALA A 1 82 ? -15.459 1.436 6.853 1.00 97.50 82 ALA A N 1
ATOM 657 C CA . ALA A 1 82 ? -15.490 0.652 8.085 1.00 97.50 82 ALA A CA 1
ATOM 658 C C . ALA A 1 82 ? -16.135 1.449 9.234 1.00 97.50 82 ALA A C 1
ATOM 660 O O . ALA A 1 82 ? -17.062 0.942 9.876 1.00 97.50 82 ALA A O 1
ATOM 661 N N . ILE A 1 83 ? -15.731 2.714 9.410 1.00 97.12 83 ILE A N 1
ATOM 662 C CA . ILE A 1 83 ? -16.283 3.634 10.417 1.00 97.12 83 ILE A CA 1
ATOM 663 C C . ILE A 1 83 ? -17.770 3.895 10.167 1.00 97.12 83 ILE A C 1
ATOM 665 O O . ILE A 1 83 ? -18.563 3.845 11.105 1.00 97.12 83 ILE A O 1
ATOM 669 N N . HIS A 1 84 ? -18.174 4.095 8.909 1.00 96.25 84 HIS A N 1
ATOM 670 C CA . HIS A 1 84 ? -19.582 4.263 8.542 1.00 96.25 84 HIS A CA 1
ATOM 671 C C . HIS A 1 84 ? -20.439 3.048 8.939 1.00 96.25 84 HIS A C 1
ATOM 673 O O . HIS A 1 84 ? -21.602 3.192 9.301 1.00 96.25 84 HIS A O 1
ATOM 679 N N . SER A 1 85 ? -19.848 1.850 8.943 1.00 95.81 85 SER A N 1
ATOM 680 C CA . SER A 1 85 ? -20.496 0.615 9.400 1.00 95.81 85 SER A CA 1
ATOM 681 C C . SER A 1 85 ? -20.395 0.376 10.919 1.00 95.81 85 SER A C 1
ATOM 683 O O . SER A 1 85 ? -20.698 -0.731 11.367 1.00 95.81 85 SER A O 1
ATOM 685 N N . GLY A 1 86 ? -19.892 1.336 11.704 1.00 95.88 86 GLY A N 1
ATOM 686 C CA . GLY A 1 86 ? -19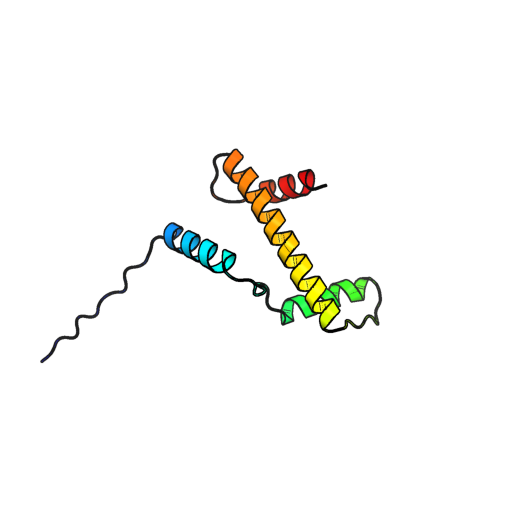.682 1.202 13.152 1.00 95.88 86 GLY A CA 1
ATOM 687 C C . GLY A 1 86 ? -18.525 0.278 13.556 1.00 95.88 86 GLY A C 1
ATOM 688 O O . GLY A 1 86 ? -18.496 -0.209 14.685 1.00 95.88 86 GLY A O 1
ATOM 689 N N . ARG A 1 87 ? -17.583 -0.012 12.647 1.00 96.69 87 ARG A N 1
ATOM 690 C CA . ARG A 1 87 ? -16.428 -0.891 12.897 1.00 96.69 87 ARG A CA 1
ATOM 691 C C . ARG A 1 87 ? -15.125 -0.099 12.898 1.00 96.69 87 ARG A C 1
ATOM 693 O O . ARG A 1 87 ? -14.934 0.796 12.087 1.00 96.69 87 ARG A O 1
ATOM 700 N N . GLU A 1 88 ? -14.186 -0.519 13.743 1.00 93.12 88 GLU A N 1
ATOM 701 C CA . GLU A 1 88 ? -12.805 -0.005 13.736 1.00 93.12 88 GLU A CA 1
ATOM 702 C C . GLU A 1 88 ? -11.851 -0.876 12.897 1.00 93.12 88 GLU A C 1
ATOM 704 O O . GLU A 1 88 ? -10.749 -0.460 12.556 1.00 93.12 88 GLU A O 1
ATOM 709 N N . THR A 1 89 ? -12.248 -2.111 12.571 1.00 96.00 89 THR A N 1
ATOM 710 C CA . THR A 1 89 ? -11.436 -3.053 11.786 1.00 96.00 89 THR A CA 1
ATOM 711 C C . THR A 1 89 ? -11.872 -3.058 10.324 1.00 96.00 89 THR A C 1
ATOM 713 O O . THR A 1 89 ? -13.011 -3.423 10.012 1.00 96.00 89 THR A O 1
ATOM 716 N N . VAL A 1 90 ? -10.943 -2.703 9.434 1.00 96.56 90 VAL A N 1
ATOM 717 C CA . VAL A 1 90 ? -11.120 -2.773 7.976 1.00 96.56 90 VAL A CA 1
ATOM 718 C C . VAL A 1 90 ? -11.205 -4.233 7.524 1.00 96.56 90 VAL A C 1
ATOM 720 O O . VAL A 1 90 ? -10.420 -5.080 7.949 1.00 96.56 90 VAL A O 1
ATOM 723 N N . GLN A 1 91 ? -12.167 -4.530 6.655 1.00 97.19 91 GLN A N 1
ATOM 724 C CA . GLN A 1 91 ? -12.419 -5.849 6.077 1.00 97.19 91 GLN A CA 1
ATOM 725 C C . GLN A 1 91 ? -12.305 -5.812 4.545 1.00 97.19 91 GLN A C 1
ATOM 727 O O . GLN A 1 91 ? -12.373 -4.757 3.916 1.00 97.19 91 GLN A O 1
ATOM 732 N N . SER A 1 92 ? -12.199 -6.983 3.911 1.00 96.25 92 SER A N 1
ATOM 733 C CA . SER A 1 92 ? -12.110 -7.119 2.444 1.00 96.25 92 SER A CA 1
ATOM 734 C C . SER A 1 92 ? -13.293 -6.490 1.694 1.00 96.25 92 SER A C 1
ATOM 736 O O . SER A 1 92 ? -13.125 -5.948 0.599 1.00 96.25 92 SER A O 1
ATOM 738 N N . LYS A 1 93 ? -14.487 -6.506 2.297 1.00 95.56 93 LYS A N 1
ATOM 739 C CA . LYS A 1 93 ? -15.685 -5.846 1.756 1.00 95.56 93 LYS A CA 1
ATOM 740 C C . LYS A 1 93 ? -15.554 -4.320 1.704 1.00 95.56 93 LYS A C 1
ATOM 742 O O . LYS A 1 93 ? -16.071 -3.715 0.771 1.00 95.56 93 LYS A O 1
ATOM 747 N N . ASP A 1 94 ? -14.831 -3.721 2.652 1.00 96.62 94 ASP A N 1
ATOM 748 C CA . ASP A 1 94 ? -14.631 -2.270 2.718 1.00 96.62 94 ASP A CA 1
ATOM 749 C C . ASP A 1 94 ? -13.686 -1.821 1.603 1.00 96.62 94 ASP A C 1
ATOM 751 O O . ASP A 1 94 ? -13.977 -0.859 0.902 1.00 96.62 94 ASP A O 1
ATOM 755 N N . LEU A 1 95 ? -12.611 -2.585 1.368 1.00 95.50 95 LEU A N 1
ATOM 756 C CA . LEU A 1 95 ? -11.701 -2.379 0.237 1.00 95.50 95 LEU A CA 1
ATOM 757 C C . LEU A 1 95 ? -12.418 -2.544 -1.104 1.00 95.50 95 LEU A C 1
ATOM 759 O O . LEU A 1 95 ? -12.256 -1.72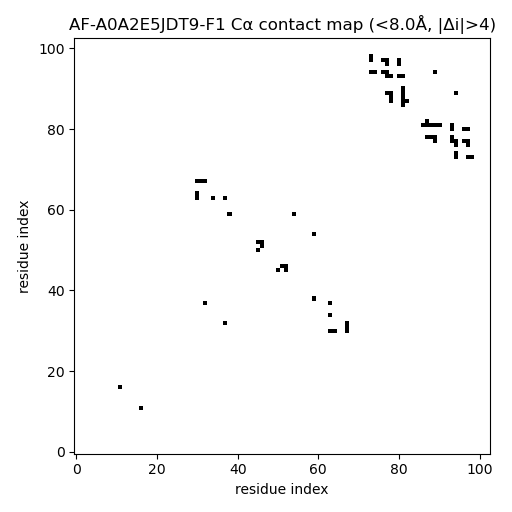3 -2.001 1.00 95.50 95 LEU A O 1
ATOM 763 N N . SER A 1 96 ? -13.239 -3.588 -1.234 1.00 95.56 96 SER A N 1
ATOM 764 C CA . SER A 1 96 ? -13.996 -3.848 -2.463 1.00 95.56 96 SER A CA 1
ATOM 765 C C . SER A 1 96 ? -14.991 -2.728 -2.767 1.00 95.56 96 SER A C 1
ATOM 767 O O . SER A 1 96 ? -15.158 -2.353 -3.925 1.00 95.56 96 SER A O 1
ATOM 769 N N . LEU A 1 97 ? -15.661 -2.196 -1.740 1.00 95.19 97 LEU A N 1
ATOM 770 C CA . LEU A 1 97 ? -16.577 -1.071 -1.890 1.00 95.19 97 LEU A CA 1
ATOM 771 C C . LEU A 1 97 ? -15.822 0.227 -2.199 1.00 95.19 97 LEU A C 1
ATOM 773 O O . LEU A 1 97 ? -16.180 0.912 -3.151 1.00 95.19 97 LEU A O 1
ATOM 777 N N . ALA A 1 98 ? -14.754 0.527 -1.458 1.00 95.56 98 ALA A N 1
ATOM 778 C CA . ALA A 1 98 ? -13.920 1.705 -1.686 1.00 95.56 98 ALA A CA 1
ATOM 779 C C . ALA A 1 98 ? -13.347 1.732 -3.112 1.00 95.56 98 ALA A C 1
ATOM 781 O O . ALA A 1 98 ? -13.415 2.756 -3.784 1.00 95.56 98 ALA A O 1
ATOM 782 N N . TYR A 1 99 ? -12.869 0.589 -3.611 1.00 95.00 99 TYR A N 1
ATOM 783 C CA . TYR A 1 99 ? -12.366 0.471 -4.978 1.00 95.00 99 TYR A CA 1
ATOM 784 C C . TYR A 1 99 ? -13.458 0.696 -6.034 1.00 95.00 99 TYR A C 1
ATOM 786 O O . TYR A 1 99 ? -13.216 1.352 -7.042 1.00 95.00 99 TYR A O 1
ATOM 794 N N . LYS A 1 100 ? -14.675 0.185 -5.804 1.00 94.88 100 LYS A N 1
ATOM 795 C CA . LYS A 1 100 ? -15.813 0.384 -6.718 1.00 94.88 100 LYS A CA 1
ATOM 796 C C . LYS A 1 100 ? -16.280 1.835 -6.785 1.00 94.88 100 LYS A C 1
ATOM 798 O O . LYS A 1 100 ? -16.725 2.251 -7.843 1.00 94.88 100 LYS A O 1
ATOM 803 N N . LEU A 1 101 ? -16.213 2.566 -5.673 1.00 91.38 101 LEU A N 1
ATOM 804 C CA . LEU A 1 101 ? -16.623 3.973 -5.596 1.00 91.38 101 LEU A CA 1
ATOM 805 C C . LEU A 1 101 ? -15.555 4.939 -6.123 1.00 91.38 101 LEU A C 1
ATOM 807 O O . LEU A 1 101 ? -15.877 6.062 -6.484 1.00 91.38 101 LEU A O 1
ATOM 811 N N . SER A 1 102 ? -14.295 4.507 -6.153 1.00 84.06 102 SER A N 1
ATOM 812 C CA . SER A 1 102 ? -13.166 5.277 -6.687 1.00 84.06 102 SER A CA 1
ATOM 813 C C . SER A 1 102 ? -13.104 5.292 -8.224 1.00 84.06 102 SER A C 1
ATOM 815 O O . SER A 1 102 ? -12.204 5.924 -8.778 1.00 84.06 102 SER A O 1
ATOM 817 N N . LYS A 1 103 ? -13.990 4.557 -8.902 1.00 62.44 103 LYS A N 1
ATOM 818 C CA . LYS A 1 103 ? -14.027 4.376 -10.356 1.00 62.44 103 LYS A CA 1
ATOM 819 C C . LYS A 1 103 ? -15.188 5.154 -10.961 1.00 62.44 103 LYS A C 1
ATOM 821 O O . LYS A 1 103 ? -14.990 5.687 -12.072 1.00 62.44 103 LYS A O 1
#

Sequence (103 aa):
MSTQVNQQKRKRKASTNAIREIKREQKRTETIIPVAPFSRLTQEISQGFRTDIRFKSDAHKALHVGAEAFLVELFQNANTVAIHSGRETVQSKDLSLAYKLSK

Radius of gyration: 20.51 Å; Cα contacts (8 Å, |Δi|>4): 41; chains: 1; bounding box: 45×23×71 Å

Secondary structure (DSSP, 8-state):
---------PPPPHHHHHHHHHHHHHH--S-SS-HHHHHHHHHHHHHTT-TT----HHHHHHHHHHHHHHHHHHHHHHHHHHHHTT-SS--HHHHHHHHHHT-

Foldseek 3Di:
DDDDDPPDDDDDDPVVVVVVVVVVVVVDPDQPDDLVVLVVVVQVVVCVVPNDDDDDPVRSVVVRSVVRVVVVQLVVQLCVQCVVVVHNDRDPVSSVVSVVVVD

Mean predicted aligned error: 7.0 Å

pLDDT: mean 90.38, std 11.16, range [45.22, 97.5]

Nearest PDB structures (foldseek):
  5ong-assembly1_E  TM=9.922E-01  e=1.005E-07  Xenopus laevis
  6hts-assembly1_M  TM=9.804E-01  e=1.217E-07  Homo sapiens
  8yti-assembly1_K  TM=9.186E-01  e=9.432E-08  Homo sapiens
  6k1k-assembly1_E  TM=9.857E-01  e=2.450E-07  Homo sapiens
  8xjv-assembly1_i  TM=9.674E-01  e=1.672E-07  Xenopus laevis